Protein AF-A0AAN6YL70-F1 (afdb_monomer_lite)

Sequence (137 aa):
CSRCKRLRLTDCKAGDRSLSCQNCLDAGANSCNIYGEPTSILCGLLAEKRRLDQEKEDTLSKFQEIAAKLARLETQSRALERKAGEAFSREYALLREEEAGKQAGSSAVTQGSQFPVSEGDRFPSSFGDVDNLDWLS

Foldseek 3Di:
DVVCVVVVPPDQDQDPPRAATPVCVVVVNPDHGSPDPVVVVVVVVVVVVVVVVVVVVVVVVVVVVVVVVVVVVVVVVVVVVVVVVVVVVVVVVVVVVVVVVVVVVVVVPDDDDDDDDDDDDDDDDDDDDDDDDDDDD

pLDDT: mean 73.13, std 18.45, range [36.81, 96.38]

Radius of gyration: 46.15 Å; chains: 1; bounding box: 71×18×129 Å

Organism: NCBI:txid252190

Structure (mmCIF, N/CA/C/O backbone):
data_AF-A0AAN6YL70-F1
#
_entry.id   AF-A0AAN6YL70-F1
#
loop_
_atom_site.group_PDB
_atom_site.id
_atom_site.type_symbol
_atom_site.label_atom_id
_atom_site.label_alt_id
_atom_site.label_comp_id
_atom_site.label_asym_id
_atom_site.label_entity_id
_atom_site.label_seq_id
_atom_site.pdbx_PDB_ins_code
_atom_site.Cartn_x
_atom_site.Cartn_y
_atom_site.Cartn_z
_atom_site.occupancy
_atom_site.B_iso_or_equiv
_atom_site.auth_seq_id
_atom_site.auth_comp_id
_atom_site.auth_asym_id
_atom_site.auth_atom_id
_atom_site.pdbx_PDB_model_num
ATOM 1 N N . CYS A 1 1 ? 23.817 5.805 -34.419 1.00 73.06 1 CYS A N 1
ATOM 2 C CA . CYS A 1 1 ? 23.979 4.615 -33.558 1.00 73.06 1 CYS A CA 1
ATOM 3 C C . CYS A 1 1 ? 25.456 4.358 -33.240 1.00 73.06 1 CYS A C 1
ATOM 5 O O . CYS A 1 1 ? 26.332 4.760 -34.007 1.00 73.06 1 CYS A O 1
ATOM 7 N N . SER A 1 2 ? 25.744 3.683 -32.123 1.00 72.06 2 SER A N 1
ATOM 8 C CA . SER A 1 2 ? 27.117 3.396 -31.665 1.00 72.06 2 SER A CA 1
ATOM 9 C C . SER A 1 2 ? 27.929 2.535 -32.646 1.00 72.06 2 SER A C 1
ATOM 11 O O . SER A 1 2 ? 29.136 2.730 -32.781 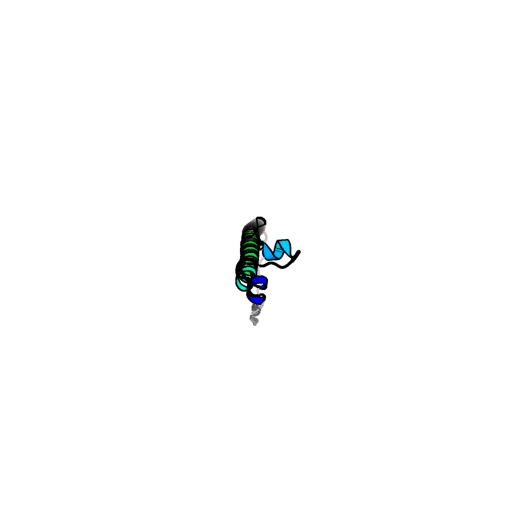1.00 72.06 2 SER A O 1
ATOM 13 N N . ARG A 1 3 ? 27.282 1.622 -33.386 1.00 74.88 3 ARG A N 1
ATOM 14 C CA . ARG A 1 3 ? 27.919 0.812 -34.441 1.00 74.88 3 ARG A CA 1
ATOM 15 C C . ARG A 1 3 ? 28.379 1.663 -35.629 1.00 74.88 3 ARG A C 1
ATOM 17 O O . ARG A 1 3 ? 29.551 1.606 -35.980 1.00 74.88 3 ARG A O 1
ATOM 24 N N . CYS A 1 4 ? 27.505 2.493 -36.203 1.00 77.75 4 CYS A N 1
ATOM 25 C CA . CYS A 1 4 ? 27.875 3.382 -37.311 1.00 77.75 4 CYS A CA 1
ATOM 26 C C . CYS A 1 4 ? 28.976 4.371 -36.914 1.00 77.75 4 CYS A C 1
ATOM 28 O O . CYS A 1 4 ? 29.887 4.597 -37.702 1.00 77.75 4 CYS A O 1
ATOM 30 N N . LYS A 1 5 ? 28.950 4.884 -35.673 1.00 75.69 5 LYS A N 1
ATOM 31 C CA . LYS A 1 5 ? 30.017 5.747 -35.144 1.00 75.69 5 LYS A CA 1
ATOM 32 C C . LYS A 1 5 ? 31.366 5.018 -35.067 1.00 75.69 5 LYS A C 1
ATOM 34 O O . LYS A 1 5 ? 32.368 5.570 -35.507 1.00 75.69 5 LYS A O 1
ATOM 39 N N . ARG A 1 6 ? 31.397 3.775 -34.559 1.00 77.44 6 ARG A N 1
ATOM 40 C CA . ARG A 1 6 ? 32.620 2.944 -34.515 1.00 77.44 6 ARG A CA 1
ATOM 41 C C . ARG A 1 6 ? 33.171 2.638 -35.908 1.00 77.44 6 ARG A C 1
ATOM 43 O O . ARG A 1 6 ? 34.376 2.700 -36.108 1.00 77.44 6 ARG A O 1
ATOM 50 N N . LEU A 1 7 ? 32.288 2.353 -36.860 1.00 79.00 7 LEU A N 1
ATOM 51 C CA . LEU A 1 7 ? 32.646 2.020 -38.241 1.00 79.00 7 LEU A CA 1
ATOM 52 C C . LEU A 1 7 ? 32.864 3.251 -39.137 1.00 79.00 7 LEU A C 1
ATOM 54 O O . LEU A 1 7 ? 33.071 3.089 -40.333 1.00 79.00 7 LEU A O 1
ATOM 58 N N . ARG A 1 8 ? 32.808 4.470 -38.577 1.00 79.06 8 ARG A N 1
ATOM 59 C CA . ARG A 1 8 ? 32.929 5.745 -39.310 1.00 79.06 8 ARG A CA 1
ATOM 60 C C . ARG A 1 8 ? 31.981 5.857 -40.514 1.00 79.06 8 ARG A C 1
ATOM 62 O O . ARG A 1 8 ? 32.312 6.485 -41.513 1.00 79.06 8 ARG A O 1
ATOM 69 N N . LEU A 1 9 ? 30.793 5.265 -40.408 1.00 78.94 9 LEU A N 1
ATOM 70 C CA . LEU A 1 9 ? 29.751 5.381 -41.426 1.00 78.94 9 LEU A CA 1
ATOM 71 C C . LEU A 1 9 ? 29.078 6.752 -41.296 1.00 78.94 9 LEU A C 1
ATOM 73 O O . LEU A 1 9 ? 28.532 7.074 -40.238 1.00 78.94 9 LEU A O 1
ATOM 77 N N . THR A 1 10 ? 29.111 7.538 -42.370 1.00 67.31 10 THR A N 1
ATOM 78 C CA . THR A 1 10 ? 28.574 8.907 -42.447 1.00 67.31 10 THR A CA 1
ATOM 79 C C . THR A 1 10 ? 27.048 8.955 -42.488 1.00 67.31 10 THR A C 1
ATOM 81 O O . THR A 1 10 ? 26.446 9.891 -41.971 1.00 67.31 10 THR A O 1
ATOM 84 N N . ASP A 1 11 ? 26.406 7.906 -43.005 1.00 70.06 11 ASP A N 1
ATOM 85 C CA . ASP A 1 11 ? 24.979 7.913 -43.345 1.00 70.06 11 ASP A CA 1
ATOM 86 C C . ASP A 1 11 ? 24.120 7.119 -42.356 1.00 70.06 11 ASP A C 1
ATOM 88 O O . ASP A 1 11 ? 23.359 6.225 -42.723 1.00 70.06 11 ASP A O 1
ATOM 92 N N . CYS A 1 12 ? 24.243 7.408 -41.059 1.00 73.31 12 CYS A N 1
ATOM 93 C CA . CYS A 1 12 ? 23.413 6.762 -40.040 1.00 73.31 12 CYS A CA 1
ATOM 94 C C . CYS A 1 12 ? 21.984 7.346 -40.024 1.00 73.31 12 CYS A C 1
ATOM 96 O O . CYS A 1 12 ? 21.639 8.115 -39.128 1.00 73.31 12 CYS A O 1
ATOM 98 N N . LYS A 1 13 ? 21.144 6.956 -40.989 1.00 72.75 13 LYS A N 1
ATOM 99 C CA . LYS A 1 13 ? 19.729 7.366 -41.075 1.00 72.75 13 LYS A CA 1
ATOM 100 C C . LYS A 1 13 ? 18.827 6.489 -40.204 1.00 72.75 13 LYS A C 1
ATOM 102 O O . LYS A 1 13 ? 19.065 5.284 -40.087 1.00 72.75 13 LYS A O 1
ATOM 107 N N . ALA A 1 14 ? 17.813 7.087 -39.577 1.00 71.44 14 ALA A N 1
ATOM 108 C CA . ALA A 1 14 ? 16.807 6.334 -38.832 1.00 71.44 14 ALA A CA 1
ATOM 109 C C . ALA A 1 14 ? 16.043 5.400 -39.784 1.00 71.44 14 ALA A C 1
ATOM 111 O O . ALA A 1 14 ? 15.663 5.836 -40.866 1.00 71.44 14 ALA A O 1
ATOM 112 N N . GLY A 1 15 ? 15.889 4.125 -39.418 1.00 68.31 15 GLY A N 1
ATOM 113 C CA . GLY A 1 15 ? 15.074 3.182 -40.183 1.00 68.31 15 GLY A CA 1
ATOM 114 C C . GLY A 1 15 ? 13.602 3.264 -39.778 1.00 68.31 15 GLY A C 1
ATOM 115 O O . GLY A 1 15 ? 13.279 3.764 -38.699 1.00 68.31 15 GLY A O 1
ATOM 116 N N . ASP A 1 16 ? 12.721 2.711 -40.612 1.00 67.31 16 ASP A N 1
ATOM 117 C CA . ASP A 1 16 ? 11.258 2.738 -40.420 1.00 67.31 16 ASP A CA 1
ATOM 118 C C . ASP A 1 16 ? 10.788 2.049 -39.126 1.00 67.31 16 ASP A C 1
ATOM 120 O O . ASP A 1 16 ? 9.688 2.296 -38.632 1.00 67.31 16 ASP A O 1
ATOM 124 N N . ARG A 1 17 ? 11.629 1.184 -38.544 1.00 58.19 17 ARG A N 1
ATOM 125 C CA . ARG A 1 17 ? 11.390 0.536 -37.248 1.00 58.19 17 ARG A CA 1
ATOM 126 C C . ARG A 1 17 ? 12.216 1.254 -36.184 1.00 58.19 17 ARG A C 1
ATOM 128 O O . ARG A 1 17 ? 13.440 1.133 -36.148 1.00 58.19 17 ARG A O 1
ATOM 135 N N . SER A 1 18 ? 11.511 1.978 -35.321 1.00 63.31 18 SER A N 1
ATOM 136 C CA . SER A 1 18 ? 11.898 3.055 -34.388 1.00 63.31 18 SER A CA 1
ATOM 137 C C . SER A 1 18 ? 13.064 2.830 -33.406 1.00 63.31 18 SER A C 1
ATOM 139 O O . SER A 1 18 ? 13.281 3.649 -32.518 1.00 63.31 18 SER A O 1
ATOM 141 N N . LEU A 1 19 ? 13.869 1.780 -33.557 1.00 66.38 19 LEU A N 1
ATOM 142 C CA . LEU A 1 19 ? 15.037 1.511 -32.710 1.00 66.38 19 LEU A CA 1
ATOM 143 C C . LEU A 1 19 ? 16.333 1.268 -33.506 1.00 66.38 19 LEU A C 1
ATOM 145 O O . LEU A 1 19 ? 17.417 1.355 -32.929 1.00 66.38 19 LEU A O 1
ATOM 149 N N . SER A 1 20 ? 16.260 1.031 -34.825 1.00 70.69 20 SER A N 1
ATOM 150 C CA . SER A 1 20 ? 17.416 0.639 -35.648 1.00 70.69 20 SER A CA 1
ATOM 151 C C . SER A 1 20 ? 17.660 1.555 -36.847 1.00 70.69 20 SER A C 1
ATOM 153 O O . SER A 1 20 ? 16.730 1.936 -37.546 1.00 70.69 20 SER A O 1
ATOM 155 N N . CYS A 1 21 ? 18.923 1.922 -37.101 1.00 79.69 21 CYS A N 1
ATOM 156 C CA . CYS A 1 21 ? 19.315 2.678 -38.296 1.00 79.69 21 CYS A CA 1
ATOM 157 C C . CYS A 1 21 ? 19.358 1.772 -39.523 1.00 79.69 21 CYS A C 1
ATOM 159 O O . CYS A 1 21 ? 19.620 0.574 -39.386 1.00 79.69 21 CYS A O 1
ATOM 161 N N . GLN A 1 22 ? 19.173 2.357 -40.707 1.00 77.94 22 GLN A N 1
ATOM 162 C CA . GLN A 1 22 ? 19.109 1.615 -41.968 1.00 77.94 22 GLN A CA 1
ATOM 163 C C . GLN A 1 22 ? 20.348 0.730 -42.181 1.00 77.94 22 GLN A C 1
ATOM 165 O O . GLN A 1 22 ? 20.221 -0.472 -42.361 1.00 77.94 22 GLN A O 1
ATOM 170 N N . ASN A 1 23 ? 21.550 1.266 -41.944 1.00 77.25 23 ASN A N 1
ATOM 171 C CA . ASN A 1 23 ? 22.811 0.513 -42.048 1.00 77.25 23 ASN A CA 1
ATOM 172 C C . ASN A 1 23 ? 22.937 -0.678 -41.076 1.00 77.25 23 ASN A C 1
ATOM 174 O O . ASN A 1 23 ? 23.810 -1.535 -41.237 1.00 77.25 23 ASN A O 1
ATOM 178 N N . CYS A 1 24 ? 22.156 -0.710 -39.997 1.00 78.38 24 CYS A N 1
ATOM 179 C CA . CYS A 1 24 ? 22.100 -1.869 -39.111 1.00 78.38 24 CYS A CA 1
ATOM 180 C C . CYS A 1 24 ? 20.994 -2.843 -39.505 1.00 78.38 24 CYS A C 1
ATOM 182 O O . CYS A 1 24 ? 21.207 -4.040 -39.349 1.00 78.38 24 CYS A O 1
ATOM 184 N N . LEU A 1 25 ? 19.872 -2.351 -40.036 1.00 76.75 25 LEU A N 1
ATOM 185 C CA . LEU A 1 25 ? 18.839 -3.197 -40.629 1.00 76.75 25 LEU A CA 1
ATOM 186 C C . LEU A 1 25 ? 19.399 -3.966 -41.833 1.00 76.75 25 LEU A C 1
ATOM 188 O O . LEU A 1 25 ? 19.307 -5.190 -41.859 1.00 76.75 25 LEU A O 1
ATOM 192 N N . ASP A 1 26 ? 20.083 -3.276 -42.749 1.00 78.19 26 ASP A N 1
ATOM 193 C CA . ASP A 1 26 ? 20.696 -3.867 -43.948 1.00 78.19 26 ASP A CA 1
ATOM 194 C C . ASP A 1 26 ? 21.796 -4.882 -43.600 1.00 78.19 26 ASP A C 1
ATOM 196 O O . ASP A 1 26 ? 22.024 -5.852 -44.315 1.00 78.19 26 ASP A O 1
ATOM 200 N N . ALA A 1 27 ? 22.471 -4.682 -42.466 1.00 74.12 27 ALA A N 1
ATOM 201 C CA . ALA A 1 27 ? 23.510 -5.583 -41.977 1.00 74.12 27 ALA A CA 1
ATOM 202 C C . ALA A 1 27 ? 22.972 -6.749 -41.126 1.00 74.12 27 ALA A C 1
ATOM 204 O O . ALA A 1 27 ? 23.777 -7.477 -40.545 1.00 74.12 27 ALA A O 1
ATOM 205 N N . GLY A 1 28 ? 21.649 -6.886 -40.968 1.00 71.25 28 GLY A N 1
ATOM 206 C CA . GLY A 1 28 ? 21.041 -7.893 -40.090 1.00 71.25 28 GLY A CA 1
ATOM 207 C C . GLY A 1 28 ? 21.471 -7.764 -38.622 1.00 71.25 28 GLY A C 1
ATOM 208 O O . GLY A 1 28 ? 21.477 -8.741 -37.875 1.00 71.25 28 GLY A O 1
ATOM 209 N N . ALA A 1 29 ? 21.897 -6.572 -38.200 1.00 71.19 29 ALA A N 1
ATOM 210 C CA . ALA A 1 29 ? 22.418 -6.342 -36.864 1.00 71.19 29 ALA A CA 1
ATOM 211 C C . ALA A 1 29 ? 21.264 -6.118 -35.878 1.00 71.19 29 ALA A C 1
ATOM 213 O O . ALA A 1 29 ? 20.652 -5.051 -35.852 1.00 71.19 29 ALA A O 1
ATOM 214 N N . ASN A 1 30 ? 21.031 -7.102 -35.009 1.00 64.50 30 ASN A N 1
ATOM 215 C CA . ASN A 1 30 ? 19.976 -7.060 -33.987 1.00 64.50 30 ASN A CA 1
ATOM 216 C C . ASN A 1 30 ? 20.223 -6.018 -32.877 1.00 64.50 30 ASN A C 1
ATOM 218 O O . ASN A 1 30 ? 19.307 -5.669 -32.140 1.00 64.50 30 ASN A O 1
ATOM 222 N N . SER A 1 31 ? 21.453 -5.512 -32.743 1.00 61.53 31 SER A N 1
ATOM 223 C CA . SER A 1 31 ? 21.848 -4.521 -31.737 1.00 61.53 31 SER A CA 1
ATOM 224 C C . SER A 1 31 ? 22.176 -3.176 -32.386 1.00 61.53 31 SER A C 1
ATOM 226 O O . SER A 1 31 ? 23.317 -2.707 -32.419 1.00 61.53 31 SER A O 1
ATOM 228 N N . CYS A 1 32 ? 21.153 -2.521 -32.926 1.00 69.38 32 CYS A N 1
ATOM 229 C CA . CYS A 1 32 ? 21.261 -1.118 -33.284 1.00 69.38 32 CYS A CA 1
ATOM 230 C C . CYS A 1 32 ? 20.656 -0.252 -32.191 1.00 69.38 32 CYS A C 1
ATOM 232 O O . CYS A 1 32 ? 19.508 -0.424 -31.811 1.00 69.38 32 CYS A O 1
ATOM 234 N N . ASN A 1 33 ? 21.442 0.704 -31.711 1.00 66.31 33 ASN A N 1
ATOM 235 C CA . ASN A 1 33 ? 20.968 1.715 -30.786 1.00 66.31 33 ASN A CA 1
ATOM 236 C C . ASN A 1 33 ? 21.118 3.084 -31.450 1.00 66.31 33 ASN A C 1
ATOM 238 O O . ASN A 1 33 ? 22.188 3.700 -31.367 1.00 66.31 33 ASN A O 1
ATOM 242 N N . ILE A 1 34 ? 20.092 3.510 -32.200 1.00 65.06 34 ILE A N 1
ATOM 243 C CA . ILE A 1 34 ? 20.068 4.806 -32.905 1.00 65.06 34 ILE A CA 1
ATOM 244 C C . ILE A 1 34 ? 20.437 5.950 -31.970 1.00 65.06 34 ILE A C 1
ATOM 246 O O . ILE A 1 34 ? 21.297 6.755 -32.334 1.00 65.06 34 ILE A O 1
ATOM 250 N N . TYR A 1 35 ? 19.850 5.944 -30.775 1.00 59.81 35 TYR A N 1
ATOM 251 C CA . TYR A 1 35 ? 19.935 7.011 -29.787 1.00 59.81 35 TYR A CA 1
ATOM 252 C C . TYR A 1 35 ? 21.301 7.086 -29.087 1.00 59.81 35 TYR A C 1
ATOM 254 O O . TYR A 1 35 ? 21.654 8.117 -28.528 1.00 59.81 35 TYR A O 1
ATOM 262 N N . GLY A 1 36 ? 22.117 6.034 -29.198 1.00 57.84 36 GLY A N 1
ATOM 263 C CA . GLY A 1 36 ? 23.404 5.928 -28.517 1.00 57.84 36 GLY A CA 1
ATOM 264 C C . GLY A 1 36 ? 23.276 5.256 -27.149 1.00 57.84 36 GLY A C 1
ATOM 265 O O . GLY A 1 36 ? 22.226 5.266 -26.513 1.00 57.84 36 GLY A O 1
ATOM 266 N N . GLU A 1 37 ? 24.374 4.646 -26.707 1.00 58.16 37 GLU A N 1
ATOM 267 C CA . GLU A 1 37 ? 24.480 3.891 -25.449 1.00 58.16 37 GLU A CA 1
ATOM 268 C C . GLU A 1 37 ? 23.998 4.657 -24.197 1.00 58.16 37 GLU A C 1
ATOM 270 O O . GLU A 1 37 ? 23.291 4.059 -23.386 1.00 58.16 37 GLU A O 1
ATOM 275 N N . PRO A 1 38 ? 24.235 5.980 -24.057 1.00 63.62 38 PRO A N 1
ATOM 276 C CA . PRO A 1 38 ? 23.738 6.732 -22.904 1.00 63.62 38 PRO A CA 1
ATOM 277 C C . PRO A 1 38 ? 22.209 6.837 -22.865 1.00 63.62 38 PRO A C 1
ATOM 279 O O . PRO A 1 38 ? 21.608 6.799 -21.795 1.00 63.62 38 PRO A O 1
ATOM 282 N N . THR A 1 39 ? 21.557 6.947 -24.024 1.00 65.44 39 THR A N 1
ATOM 283 C CA . THR A 1 39 ? 20.111 7.182 -24.097 1.00 65.44 39 THR A CA 1
ATOM 284 C C . THR A 1 39 ? 19.312 5.907 -23.852 1.00 65.44 39 THR A C 1
ATOM 286 O O . THR A 1 39 ? 18.272 5.970 -23.209 1.00 65.44 39 THR A O 1
ATOM 289 N N . SER A 1 40 ? 19.806 4.734 -24.266 1.00 64.88 40 SER A N 1
ATOM 290 C CA . SER A 1 40 ? 19.161 3.459 -23.908 1.00 64.88 40 SER A CA 1
ATOM 291 C C . SER A 1 40 ? 19.244 3.166 -22.412 1.00 64.88 40 SER A C 1
ATOM 293 O O . SER A 1 40 ? 18.272 2.690 -21.832 1.00 64.88 40 SER A O 1
ATOM 295 N N . ILE A 1 41 ? 20.383 3.483 -21.783 1.00 73.50 41 ILE A N 1
ATOM 296 C CA . ILE A 1 41 ? 20.549 3.361 -20.330 1.00 73.50 41 ILE A CA 1
ATOM 297 C C . ILE A 1 41 ? 19.588 4.324 -19.629 1.00 73.50 41 ILE A C 1
ATOM 299 O O . ILE A 1 41 ? 18.861 3.917 -18.729 1.00 73.50 41 ILE A O 1
ATOM 303 N N . LEU A 1 42 ? 19.509 5.575 -20.093 1.00 74.38 42 LEU A N 1
ATOM 304 C CA . LEU A 1 42 ? 18.579 6.565 -19.556 1.00 74.38 42 LEU A CA 1
ATOM 305 C C . LEU A 1 42 ? 17.114 6.123 -19.688 1.00 74.38 42 LEU A C 1
ATOM 307 O O . LEU A 1 42 ? 16.358 6.243 -18.729 1.00 74.38 42 LEU A O 1
ATOM 311 N N . CYS A 1 43 ? 16.706 5.573 -20.834 1.00 74.56 43 CYS A N 1
ATOM 312 C CA . CYS A 1 43 ? 15.355 5.039 -21.016 1.00 74.56 43 CYS A CA 1
ATOM 313 C C . CYS A 1 43 ? 15.059 3.875 -20.059 1.00 74.56 43 CYS A C 1
ATOM 315 O O . CYS A 1 43 ? 13.973 3.837 -19.485 1.00 74.56 43 CYS A O 1
ATOM 317 N N . GLY A 1 44 ? 16.021 2.969 -19.845 1.00 79.25 44 GLY A N 1
ATOM 318 C CA . GLY A 1 44 ? 15.894 1.882 -18.870 1.00 79.25 44 GLY A CA 1
ATOM 319 C C . GLY A 1 44 ? 15.751 2.399 -17.436 1.00 79.25 44 GLY A C 1
ATOM 320 O O . GLY A 1 44 ? 14.842 1.987 -16.722 1.00 79.25 44 GLY A O 1
ATOM 321 N N . LEU A 1 45 ? 16.578 3.371 -17.043 1.00 85.69 45 LEU A N 1
ATOM 322 C CA . LEU A 1 45 ? 16.507 4.002 -15.722 1.00 85.69 45 LEU A CA 1
ATOM 323 C C . LEU A 1 45 ? 15.186 4.750 -15.502 1.00 85.69 45 LEU A C 1
ATOM 325 O O . LEU A 1 45 ? 14.615 4.685 -14.418 1.00 85.69 45 LEU A O 1
ATOM 329 N N . LEU A 1 46 ? 14.670 5.440 -16.522 1.00 87.06 46 LEU A N 1
ATOM 330 C CA . LEU A 1 46 ? 13.374 6.118 -16.443 1.00 87.06 46 LEU A CA 1
ATOM 331 C C . LEU A 1 46 ? 12.207 5.129 -16.346 1.00 87.06 46 LEU A C 1
ATOM 333 O O . LEU A 1 46 ? 11.242 5.408 -15.635 1.00 87.06 46 LEU A O 1
ATOM 337 N N . ALA A 1 47 ? 12.284 3.991 -17.039 1.00 85.75 47 ALA A N 1
ATOM 338 C CA . ALA A 1 47 ? 11.286 2.933 -16.931 1.00 85.75 47 ALA A CA 1
ATOM 339 C C . ALA A 1 47 ? 11.287 2.310 -15.528 1.00 85.75 47 ALA A C 1
ATOM 341 O O . ALA A 1 47 ? 10.225 2.187 -14.921 1.00 85.75 47 ALA A O 1
ATOM 342 N N . GLU A 1 48 ? 12.467 2.009 -14.982 1.00 90.44 48 GLU A N 1
ATOM 343 C CA . GLU A 1 48 ? 12.592 1.464 -13.628 1.00 90.44 48 GLU A CA 1
ATOM 344 C C . GLU A 1 48 ? 12.137 2.471 -12.568 1.00 90.44 48 GLU A C 1
ATOM 346 O O . GLU A 1 48 ? 11.403 2.112 -11.651 1.00 90.44 48 GLU A O 1
ATOM 351 N N . LYS A 1 49 ? 12.462 3.759 -12.738 1.00 92.38 49 LYS A N 1
ATOM 352 C CA . LYS A 1 49 ? 11.940 4.821 -11.871 1.00 92.38 49 LYS A CA 1
ATOM 353 C C . LYS A 1 49 ? 10.409 4.836 -11.872 1.00 92.38 49 LYS A C 1
ATOM 355 O O . LYS A 1 49 ? 9.811 4.864 -10.806 1.00 92.38 49 LYS A O 1
ATOM 360 N N . ARG A 1 50 ? 9.768 4.784 -13.047 1.00 93.56 50 ARG A N 1
ATOM 361 C CA . ARG A 1 50 ? 8.296 4.741 -13.139 1.00 93.56 50 ARG A CA 1
ATOM 362 C C . ARG A 1 50 ? 7.716 3.500 -12.464 1.00 93.56 50 ARG A C 1
ATOM 364 O O . ARG A 1 50 ? 6.688 3.607 -11.807 1.00 93.56 50 ARG A O 1
ATOM 371 N N . ARG A 1 51 ? 8.370 2.343 -12.612 1.00 95.19 51 ARG A N 1
ATOM 372 C CA . ARG A 1 51 ? 7.966 1.101 -11.942 1.00 95.19 51 ARG A CA 1
ATOM 373 C C . ARG A 1 51 ? 8.001 1.263 -10.420 1.00 95.19 51 ARG A C 1
ATOM 375 O O . ARG A 1 51 ? 7.028 0.920 -9.758 1.00 95.19 51 ARG A O 1
ATOM 382 N N . LEU A 1 52 ? 9.086 1.824 -9.886 1.00 96.12 52 LEU A N 1
ATOM 383 C CA . LEU A 1 52 ? 9.244 2.092 -8.454 1.00 96.12 52 LEU A CA 1
ATOM 384 C C . LEU A 1 52 ? 8.257 3.148 -7.941 1.00 96.12 52 LEU A C 1
ATOM 386 O O . LEU A 1 52 ? 7.706 2.987 -6.856 1.00 96.12 52 LEU A O 1
ATOM 390 N N . ASP A 1 53 ? 8.000 4.205 -8.716 1.00 94.94 53 ASP A N 1
ATOM 391 C CA . ASP A 1 53 ? 7.007 5.226 -8.369 1.00 94.94 53 ASP A CA 1
ATOM 392 C C . ASP A 1 53 ? 5.598 4.611 -8.267 1.00 94.94 53 ASP A C 1
ATOM 394 O O . ASP A 1 53 ? 4.870 4.910 -7.320 1.00 94.94 53 ASP A O 1
ATOM 398 N N . GLN A 1 54 ? 5.240 3.700 -9.181 1.00 95.12 54 GLN A N 1
ATOM 399 C CA . GLN A 1 54 ? 3.973 2.966 -9.120 1.00 95.12 54 GLN A CA 1
ATOM 400 C C . GLN A 1 54 ? 3.910 2.030 -7.905 1.00 95.12 54 GLN A C 1
ATOM 402 O O . GLN A 1 54 ? 2.922 2.031 -7.179 1.00 95.12 54 GLN A O 1
ATOM 407 N N . GLU A 1 55 ? 4.976 1.271 -7.642 1.00 94.94 55 GLU A N 1
ATOM 408 C CA . GLU A 1 55 ? 5.052 0.375 -6.482 1.00 94.94 55 GLU A CA 1
ATOM 409 C C . GLU A 1 55 ? 4.922 1.146 -5.155 1.00 94.94 55 GLU A C 1
ATOM 411 O O . GLU A 1 55 ? 4.279 0.676 -4.209 1.00 94.94 55 GLU A O 1
ATOM 416 N N . LYS A 1 56 ? 5.474 2.365 -5.097 1.00 93.56 56 LYS A N 1
ATOM 417 C CA . LYS A 1 56 ? 5.310 3.272 -3.958 1.00 93.56 56 LYS A CA 1
ATOM 418 C C . LYS A 1 56 ? 3.850 3.683 -3.775 1.00 93.56 56 LYS A C 1
ATOM 420 O O . LYS A 1 56 ? 3.353 3.624 -2.653 1.00 93.56 56 LYS A O 1
ATOM 425 N N . GLU A 1 57 ? 3.175 4.091 -4.847 1.00 95.38 57 GLU A N 1
ATOM 426 C CA . GLU A 1 57 ? 1.770 4.512 -4.792 1.00 95.38 57 GLU A CA 1
ATOM 427 C C . GLU A 1 57 ? 0.853 3.359 -4.356 1.00 95.38 57 GLU A C 1
ATOM 429 O O . GLU A 1 57 ? 0.052 3.510 -3.432 1.00 95.38 57 GLU A O 1
ATOM 434 N N . ASP A 1 58 ? 1.052 2.168 -4.923 1.00 94.81 58 ASP A N 1
ATOM 435 C CA . ASP A 1 58 ? 0.300 0.966 -4.555 1.00 94.81 58 ASP A CA 1
ATOM 436 C C . ASP A 1 58 ? 0.507 0.604 -3.072 1.00 94.81 58 ASP A C 1
ATOM 438 O O . ASP A 1 58 ? -0.420 0.183 -2.373 1.00 94.81 58 ASP A O 1
ATOM 442 N N . THR A 1 59 ? 1.730 0.780 -2.563 1.00 94.50 59 THR A N 1
ATOM 443 C CA . THR A 1 59 ? 2.059 0.529 -1.153 1.00 94.50 59 THR A CA 1
ATOM 444 C C . THR A 1 59 ? 1.413 1.559 -0.228 1.00 94.50 59 THR A C 1
ATOM 446 O O . THR A 1 59 ? 0.883 1.189 0.821 1.00 94.50 59 THR A O 1
ATOM 449 N N . LEU A 1 60 ? 1.402 2.838 -0.612 1.00 95.31 60 LEU A N 1
ATOM 450 C CA . LEU A 1 60 ? 0.731 3.895 0.148 1.00 95.31 60 LEU A CA 1
ATOM 451 C C . LEU A 1 60 ? -0.780 3.662 0.223 1.00 95.31 60 LEU A C 1
ATOM 453 O O . LEU A 1 60 ? -1.363 3.807 1.298 1.00 95.31 60 LEU A O 1
ATOM 457 N N . SER A 1 61 ? -1.399 3.229 -0.876 1.00 94.44 61 SER A N 1
ATOM 458 C CA . SER A 1 61 ? -2.817 2.867 -0.900 1.00 94.44 61 SER A CA 1
ATOM 459 C C . SER A 1 61 ? -3.127 1.730 0.085 1.00 94.44 61 SER A C 1
ATOM 461 O O . SER A 1 61 ? -3.995 1.869 0.950 1.00 94.44 61 SER A O 1
ATOM 463 N N . LYS A 1 62 ? -2.334 0.649 0.069 1.00 95.69 62 LYS A N 1
ATOM 464 C CA . LYS A 1 62 ? -2.467 -0.456 1.039 1.00 95.69 62 LYS A CA 1
ATOM 465 C C . LYS A 1 62 ? -2.264 0.003 2.483 1.00 95.69 62 LYS A C 1
ATOM 467 O O . LYS A 1 62 ? -2.968 -0.456 3.382 1.00 95.69 62 LYS A O 1
ATOM 472 N N . PHE A 1 63 ? -1.317 0.908 2.724 1.00 95.69 63 PHE A N 1
ATOM 473 C CA . PHE A 1 63 ? -1.082 1.453 4.059 1.00 95.69 63 PHE A CA 1
ATOM 474 C C . PHE A 1 63 ? -2.298 2.233 4.575 1.00 95.69 63 PHE A C 1
ATOM 476 O O . PHE A 1 63 ? -2.694 2.050 5.725 1.00 95.69 63 PHE A O 1
ATOM 483 N N . GLN A 1 64 ? -2.940 3.041 3.727 1.00 95.00 64 GLN A N 1
ATOM 484 C CA . GLN A 1 64 ? -4.171 3.751 4.086 1.00 95.00 64 GLN A CA 1
ATOM 485 C C . GLN A 1 64 ? -5.312 2.785 4.432 1.00 95.00 64 GLN A C 1
ATOM 487 O O . GLN A 1 64 ? -6.027 3.007 5.411 1.00 95.00 64 GLN A O 1
ATOM 492 N N . GLU A 1 65 ? -5.457 1.680 3.696 1.00 94.44 65 GLU A N 1
ATOM 493 C CA . GLU A 1 65 ? -6.442 0.644 4.028 1.00 94.44 65 GLU A CA 1
ATOM 494 C C . GLU A 1 65 ? -6.167 -0.012 5.388 1.00 94.44 65 GLU A C 1
ATOM 496 O O . GLU A 1 65 ? -7.092 -0.231 6.175 1.00 94.44 65 GLU A O 1
ATOM 501 N N . ILE A 1 66 ? -4.901 -0.324 5.682 1.00 95.88 66 ILE A N 1
ATOM 502 C CA . ILE A 1 66 ? -4.494 -0.901 6.971 1.00 95.88 66 ILE A CA 1
ATOM 503 C C . ILE A 1 66 ? -4.755 0.097 8.103 1.00 95.88 66 ILE A C 1
ATOM 505 O O . ILE A 1 66 ? -5.337 -0.280 9.120 1.00 95.88 66 ILE A O 1
ATOM 509 N N . ALA A 1 67 ? -4.406 1.370 7.917 1.00 95.19 67 ALA A N 1
ATOM 510 C CA . ALA 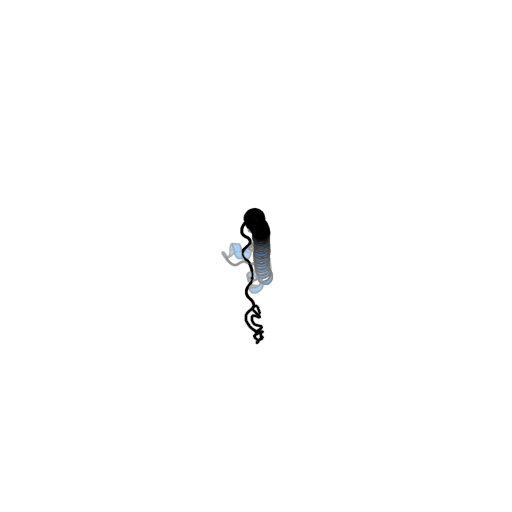A 1 67 ? -4.669 2.424 8.893 1.00 95.19 67 ALA A CA 1
ATOM 511 C C . ALA A 1 67 ? -6.176 2.590 9.162 1.00 95.19 67 ALA A C 1
ATOM 513 O O . ALA A 1 67 ? -6.599 2.689 10.315 1.00 95.19 67 ALA A O 1
ATOM 514 N N . ALA A 1 68 ? -7.012 2.532 8.120 1.00 94.94 68 ALA A N 1
ATOM 515 C CA . ALA A 1 68 ? -8.465 2.578 8.268 1.00 94.94 68 ALA A CA 1
ATOM 516 C C . ALA A 1 68 ? -9.015 1.359 9.031 1.00 94.94 68 ALA A C 1
ATOM 518 O O . ALA A 1 68 ? -9.932 1.499 9.845 1.00 94.94 68 ALA A O 1
ATOM 519 N N . LYS A 1 69 ? -8.461 0.162 8.797 1.00 96.19 69 LYS A N 1
ATOM 520 C CA . LYS A 1 69 ? -8.806 -1.044 9.569 1.00 96.19 69 LYS A CA 1
ATOM 521 C C . LYS A 1 69 ? -8.407 -0.897 11.037 1.00 96.19 69 LYS A C 1
ATOM 523 O O . LYS A 1 69 ? -9.219 -1.216 11.902 1.00 96.19 69 LYS A O 1
ATOM 528 N N . LEU A 1 70 ? -7.215 -0.369 11.316 1.00 95.69 70 LEU A N 1
ATOM 529 C CA . LEU A 1 70 ? -6.739 -0.141 12.680 1.00 95.69 70 LEU A CA 1
ATOM 530 C C . LEU A 1 70 ? -7.660 0.824 13.439 1.00 95.69 70 LEU A C 1
ATOM 532 O O . LEU A 1 70 ? -8.144 0.481 14.512 1.00 95.69 70 LEU A O 1
ATOM 536 N N . ALA A 1 71 ? -8.014 1.963 12.838 1.00 95.44 71 ALA A N 1
ATOM 537 C CA . ALA A 1 71 ? -8.927 2.931 13.452 1.00 95.44 71 ALA A CA 1
ATOM 538 C C . ALA A 1 71 ? -10.313 2.330 13.774 1.00 95.44 71 ALA A C 1
ATOM 540 O O . ALA A 1 71 ? -10.919 2.632 14.809 1.00 95.44 71 ALA A O 1
ATOM 541 N N . ARG A 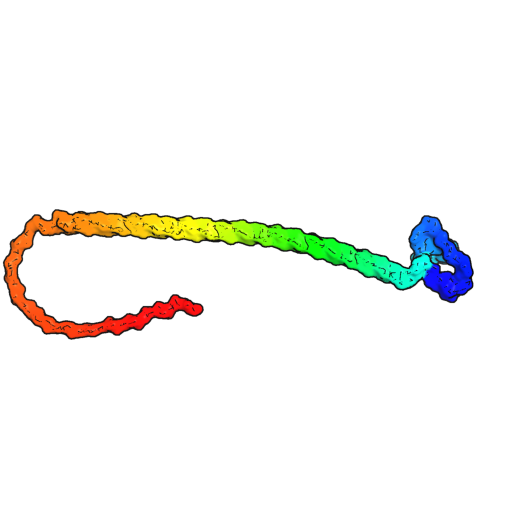1 72 ? -10.827 1.440 12.910 1.00 96.31 72 ARG A N 1
ATOM 542 C CA . ARG A 1 72 ? -12.076 0.704 13.177 1.00 96.31 72 ARG A CA 1
ATOM 543 C C . ARG A 1 72 ? -11.931 -0.245 14.364 1.00 96.31 72 ARG A C 1
ATOM 545 O O . ARG A 1 72 ? -12.821 -0.264 15.212 1.00 96.31 72 ARG A O 1
ATOM 552 N N . LEU A 1 73 ? -10.835 -1.000 14.432 1.00 95.94 73 LEU A N 1
ATOM 553 C CA . LEU A 1 73 ? -10.563 -1.916 15.542 1.00 95.94 73 LEU A CA 1
ATOM 554 C C . LEU A 1 73 ? -10.416 -1.166 16.868 1.00 95.94 73 LEU A C 1
ATOM 556 O O . LEU A 1 73 ? -11.023 -1.564 17.857 1.00 95.94 73 LEU A O 1
ATOM 560 N N . GLU A 1 74 ? -9.708 -0.038 16.889 1.00 95.81 74 GLU A N 1
ATOM 561 C CA . GLU A 1 74 ? -9.593 0.809 18.082 1.00 95.81 74 GLU A CA 1
ATOM 562 C C . GLU A 1 74 ? -10.956 1.333 18.543 1.00 95.81 74 GLU A C 1
ATOM 564 O O . GLU A 1 74 ? -11.278 1.310 19.733 1.00 95.81 74 GLU A O 1
ATOM 569 N N . THR A 1 75 ? -11.799 1.762 17.600 1.00 96.38 75 THR A N 1
ATOM 570 C CA . THR A 1 75 ? -13.161 2.216 17.911 1.00 96.38 75 THR A CA 1
ATOM 571 C C . THR A 1 75 ? -13.997 1.086 18.515 1.00 96.38 75 THR A C 1
ATOM 573 O O . THR A 1 75 ? -14.742 1.311 19.471 1.00 96.38 75 THR A O 1
ATOM 576 N N . GLN A 1 76 ? -13.863 -0.133 17.985 1.00 96.19 76 GLN A N 1
ATOM 577 C CA . GLN A 1 76 ? -14.522 -1.319 18.528 1.00 96.19 76 GLN A CA 1
ATOM 578 C C . GLN A 1 76 ? -13.996 -1.675 19.924 1.00 96.19 76 GLN A C 1
ATOM 580 O O . GLN A 1 76 ? -14.814 -1.922 20.807 1.00 96.19 76 GLN A O 1
ATOM 585 N N . SER A 1 77 ? -12.679 -1.620 20.157 1.00 96.00 77 SER A N 1
ATOM 586 C CA . SER A 1 77 ? -12.073 -1.851 21.478 1.00 96.00 77 SER A CA 1
ATOM 587 C C . SER A 1 77 ? -12.638 -0.891 22.519 1.00 96.00 77 SER A C 1
ATOM 589 O O . SER A 1 77 ? -13.215 -1.324 23.512 1.00 96.00 77 SER A O 1
ATOM 591 N N . ARG A 1 78 ? -12.616 0.418 22.236 1.00 95.12 78 ARG A N 1
ATOM 592 C CA . ARG A 1 78 ? -13.169 1.437 23.145 1.00 95.12 78 ARG A CA 1
ATOM 593 C C . ARG A 1 78 ? -14.666 1.256 23.388 1.00 95.12 78 ARG A C 1
ATOM 595 O O . ARG A 1 78 ? -15.175 1.547 24.468 1.00 95.12 78 ARG A O 1
ATOM 602 N N . ALA A 1 79 ? -15.415 0.809 22.379 1.00 94.94 79 ALA A N 1
ATOM 603 C CA . ALA A 1 79 ? -16.833 0.510 22.549 1.00 94.94 79 ALA A CA 1
ATOM 604 C C . ALA A 1 79 ? -17.060 -0.698 23.469 1.00 94.94 79 ALA A C 1
ATOM 606 O O . ALA A 1 79 ? -17.986 -0.666 24.279 1.00 94.94 79 ALA A O 1
ATOM 607 N N . LEU A 1 80 ? -16.226 -1.735 23.365 1.00 95.94 80 LEU A N 1
ATOM 608 C CA . LEU A 1 80 ? -16.265 -2.895 24.254 1.00 95.94 80 LEU A CA 1
ATOM 609 C C . LEU A 1 80 ? -15.849 -2.526 25.681 1.00 95.94 80 LEU A C 1
ATOM 611 O O . LEU A 1 80 ? -16.548 -2.909 26.611 1.00 95.94 80 LEU A O 1
ATOM 615 N N . GLU A 1 81 ? -14.804 -1.718 25.855 1.00 94.88 81 GLU A N 1
ATOM 616 C CA . GLU A 1 81 ? -14.373 -1.200 27.162 1.00 94.88 81 GLU A CA 1
ATOM 617 C C . GLU A 1 81 ? -15.491 -0.415 27.859 1.00 94.88 81 GLU A C 1
ATOM 619 O O . GLU A 1 81 ? -15.781 -0.657 29.029 1.00 94.88 81 GLU A O 1
ATOM 624 N N . ARG A 1 82 ? -16.193 0.468 27.132 1.00 94.06 82 ARG A N 1
ATOM 625 C CA . ARG A 1 82 ? -17.356 1.187 27.682 1.00 94.06 82 ARG A CA 1
ATOM 626 C C . ARG A 1 82 ? -18.478 0.241 28.097 1.00 94.06 82 ARG A C 1
ATOM 628 O O . ARG A 1 82 ? -19.004 0.371 29.197 1.00 94.06 82 ARG A O 1
ATOM 635 N N . LYS A 1 83 ? -18.818 -0.737 27.251 1.00 93.94 83 LYS A N 1
ATOM 636 C CA . LYS A 1 83 ? -19.849 -1.737 27.573 1.00 93.94 83 LYS A CA 1
ATOM 637 C C . LYS A 1 83 ? -19.472 -2.581 28.789 1.00 93.94 83 LYS A C 1
ATOM 639 O O . LYS A 1 83 ? -20.343 -2.865 29.607 1.00 93.94 83 LYS A O 1
ATOM 644 N N . ALA A 1 84 ? -18.201 -2.959 28.914 1.00 92.88 84 ALA A N 1
ATOM 645 C CA . ALA A 1 84 ? -17.689 -3.667 30.078 1.00 92.88 84 ALA A CA 1
ATOM 646 C C . ALA A 1 84 ? -17.814 -2.795 31.337 1.00 92.88 84 ALA A C 1
ATOM 648 O O . ALA A 1 84 ? -18.395 -3.239 32.321 1.00 92.88 84 ALA A O 1
ATOM 649 N N . GLY A 1 85 ? -17.383 -1.530 31.283 1.00 92.88 85 GLY A N 1
ATOM 650 C CA . GLY A 1 85 ? -17.517 -0.585 32.397 1.00 92.88 85 GLY A CA 1
ATOM 651 C C . GLY A 1 85 ? -18.968 -0.362 32.844 1.00 92.88 85 GLY A C 1
ATOM 652 O O . GLY A 1 85 ? -19.256 -0.358 34.041 1.00 92.88 85 GLY A O 1
ATOM 653 N N . GLU A 1 86 ? -19.904 -0.241 31.900 1.00 92.00 86 GLU A N 1
ATOM 654 C CA . GLU A 1 86 ? -21.340 -0.152 32.194 1.00 92.00 86 GLU A CA 1
ATOM 655 C C . GLU A 1 86 ? -21.899 -1.443 32.807 1.00 92.00 86 GLU A C 1
ATOM 657 O O . GLU A 1 86 ? -22.754 -1.384 33.688 1.00 92.00 86 GLU A O 1
ATOM 662 N N . ALA A 1 87 ? -21.456 -2.615 32.338 1.00 90.50 87 ALA A N 1
ATOM 663 C CA . ALA A 1 87 ? -21.854 -3.898 32.912 1.00 90.50 87 ALA A CA 1
ATOM 664 C C . ALA A 1 87 ? -21.373 -4.027 34.363 1.00 90.50 87 ALA A C 1
ATOM 666 O O . ALA A 1 87 ? -22.196 -4.286 35.238 1.00 90.50 87 ALA A O 1
ATOM 667 N N . PHE A 1 88 ? -20.097 -3.724 34.625 1.00 91.25 88 PHE A N 1
ATOM 668 C CA . PHE A 1 88 ? -19.543 -3.718 35.980 1.00 91.25 88 PHE A CA 1
ATOM 669 C C . PHE A 1 88 ? -20.259 -2.720 36.890 1.00 91.25 88 PHE A C 1
ATOM 671 O O . PHE A 1 88 ? -20.603 -3.052 38.019 1.00 91.25 88 PHE A O 1
ATOM 678 N N . SER A 1 89 ? -20.546 -1.513 36.398 1.00 88.81 89 SER A N 1
ATOM 679 C CA . SER A 1 89 ? -21.250 -0.494 37.187 1.00 88.81 89 SER A CA 1
ATOM 680 C C . SER A 1 89 ? -22.684 -0.910 37.528 1.00 88.81 89 SER A C 1
ATOM 682 O O . SER A 1 89 ? -23.145 -0.664 38.641 1.00 88.81 89 SER A O 1
ATOM 684 N N . ARG A 1 90 ? -23.390 -1.567 36.595 1.00 87.44 90 ARG A N 1
ATOM 685 C CA . ARG A 1 90 ? -24.729 -2.125 36.845 1.00 87.44 90 ARG A CA 1
ATOM 686 C C . ARG A 1 90 ? -24.695 -3.238 37.885 1.00 87.44 90 ARG A C 1
ATOM 688 O O . ARG A 1 90 ? -25.528 -3.244 38.783 1.00 87.44 90 ARG A O 1
ATOM 695 N N . GLU A 1 91 ? -23.740 -4.154 37.775 1.00 86.69 91 GLU A N 1
ATOM 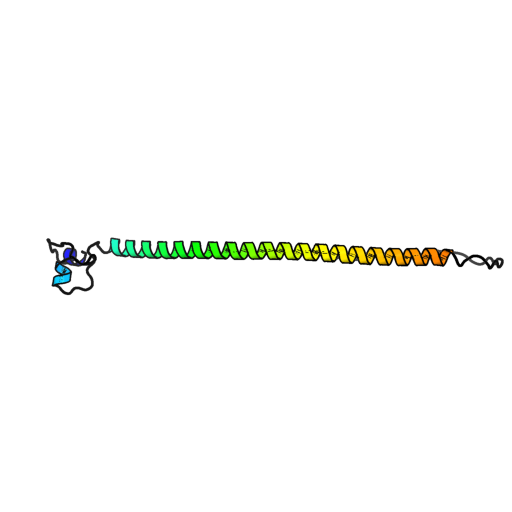696 C CA . GLU A 1 91 ? -23.590 -5.264 38.717 1.00 86.69 91 GLU A CA 1
ATOM 697 C C . GLU A 1 91 ? -23.260 -4.763 40.131 1.00 86.69 91 GLU A C 1
ATOM 699 O O . GLU A 1 91 ? -23.912 -5.159 41.095 1.00 86.69 91 GLU A O 1
ATOM 704 N N . TYR A 1 92 ? -22.347 -3.794 40.251 1.00 84.62 92 TYR A N 1
ATOM 705 C CA . TYR A 1 92 ? -22.040 -3.145 41.529 1.00 84.62 92 TYR A CA 1
ATOM 706 C C . TYR A 1 92 ? -23.242 -2.415 42.144 1.00 84.62 92 TYR A C 1
ATOM 708 O O . TYR A 1 92 ? -23.417 -2.443 43.362 1.00 84.62 92 TYR A O 1
ATOM 716 N N . ALA A 1 93 ? -24.074 -1.757 41.331 1.00 84.38 93 ALA A N 1
ATOM 717 C CA . ALA A 1 93 ? -25.279 -1.093 41.825 1.00 84.38 93 ALA A CA 1
ATOM 718 C C . ALA A 1 93 ? -26.290 -2.099 42.400 1.00 84.38 93 ALA A C 1
ATOM 720 O O . ALA A 1 93 ? -26.809 -1.876 43.492 1.00 84.38 93 ALA A O 1
ATOM 721 N N . LEU A 1 94 ? -26.504 -3.228 41.714 1.00 84.88 94 LEU A N 1
ATOM 722 C CA . LEU A 1 94 ? -27.397 -4.295 42.178 1.00 84.88 94 LEU A CA 1
ATOM 723 C C . LEU A 1 94 ? -26.916 -4.920 43.493 1.00 84.88 94 LEU A C 1
ATOM 725 O O . LEU A 1 94 ? -27.711 -5.087 44.415 1.00 84.88 94 LEU A O 1
ATOM 729 N N . LEU A 1 95 ? -25.615 -5.209 43.611 1.00 81.00 95 LEU A N 1
ATOM 730 C CA . LEU A 1 95 ? -25.035 -5.746 44.848 1.00 81.00 95 LEU A CA 1
ATOM 731 C C . LEU A 1 95 ? -25.224 -4.783 46.028 1.00 81.00 95 LEU A C 1
ATOM 733 O O . LEU A 1 95 ? -25.605 -5.200 47.121 1.00 81.00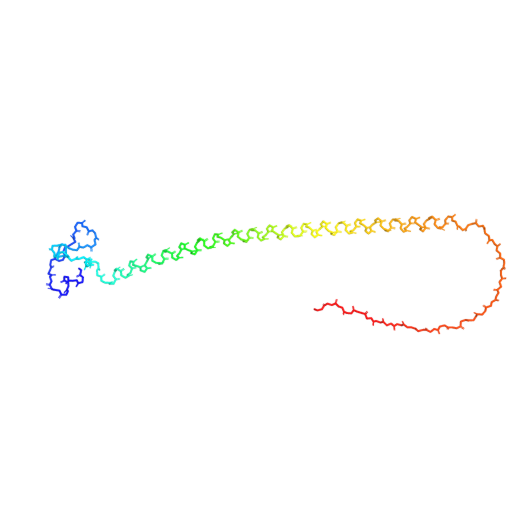 95 LEU A O 1
ATOM 737 N N . ARG A 1 96 ? -25.033 -3.479 45.798 1.00 80.12 96 ARG A N 1
ATOM 738 C CA . ARG A 1 96 ? -25.235 -2.451 46.826 1.00 80.12 96 ARG A CA 1
ATOM 739 C C . ARG A 1 96 ? -26.697 -2.342 47.266 1.00 80.12 96 ARG A C 1
ATOM 741 O O . ARG A 1 96 ? -26.962 -2.149 48.452 1.00 80.12 96 ARG A O 1
ATOM 748 N N . GLU A 1 97 ? -27.644 -2.442 46.336 1.00 74.81 97 GLU A N 1
ATOM 749 C CA . GLU A 1 97 ? -29.076 -2.458 46.658 1.00 74.81 97 GLU A CA 1
ATOM 750 C C . GLU A 1 97 ? -29.460 -3.706 47.466 1.00 74.81 97 GLU A C 1
ATOM 752 O O . GLU A 1 97 ? -30.229 -3.605 48.424 1.00 74.81 97 GLU A O 1
ATOM 757 N N . GLU A 1 98 ? -28.884 -4.868 47.148 1.00 72.19 98 GLU A N 1
ATOM 758 C CA . GLU A 1 98 ? -29.120 -6.108 47.890 1.00 72.19 98 GLU A CA 1
ATOM 759 C C . GLU A 1 98 ? -28.567 -6.039 49.326 1.00 72.19 98 GLU A C 1
ATOM 761 O O . GLU A 1 98 ? -29.230 -6.462 50.277 1.00 72.19 98 GLU A O 1
ATOM 766 N N . GLU A 1 99 ? -27.380 -5.457 49.514 1.00 71.69 99 GLU A N 1
ATOM 767 C CA . GLU A 1 99 ? -26.793 -5.224 50.840 1.00 71.69 99 GLU A CA 1
ATOM 768 C C . GLU A 1 99 ? -27.595 -4.209 51.665 1.00 71.69 99 GLU A C 1
ATOM 770 O O . GLU A 1 99 ? -27.863 -4.444 52.848 1.00 71.69 99 GLU A O 1
ATOM 775 N N . ALA A 1 100 ? -28.049 -3.115 51.045 1.00 67.25 100 ALA A N 1
ATOM 776 C CA . ALA A 1 100 ? -28.905 -2.129 51.701 1.00 67.25 100 ALA A CA 1
ATOM 777 C C . ALA A 1 100 ? -30.271 -2.724 52.093 1.00 67.25 100 ALA A C 1
ATOM 779 O O . ALA A 1 100 ? -30.768 -2.469 53.192 1.00 67.25 100 ALA A O 1
ATOM 780 N N . GLY A 1 101 ? -30.856 -3.572 51.241 1.00 64.38 101 GLY A N 1
ATOM 781 C CA . GLY A 1 101 ? -32.084 -4.310 51.542 1.00 64.38 101 GLY A CA 1
ATOM 782 C C . GLY A 1 101 ? -31.916 -5.295 52.704 1.00 64.38 101 GLY A C 1
ATOM 783 O O . GLY A 1 101 ? -32.793 -5.392 53.565 1.00 64.38 101 GLY A O 1
ATOM 784 N N . LYS A 1 102 ? -30.765 -5.976 52.793 1.00 61.44 102 LYS A N 1
ATOM 785 C CA . LYS A 1 102 ? -30.430 -6.865 53.920 1.00 61.44 102 LYS A CA 1
ATOM 786 C C . LYS A 1 102 ? -30.224 -6.095 55.227 1.00 61.44 102 LYS A C 1
ATOM 788 O O . LYS A 1 102 ? -30.694 -6.555 56.265 1.00 61.44 102 LYS A O 1
ATOM 793 N N . GLN A 1 103 ? -29.602 -4.914 55.201 1.00 58.41 103 GLN A N 1
ATOM 794 C CA . GLN A 1 103 ? -29.491 -4.055 56.389 1.00 58.41 103 GLN A CA 1
ATOM 795 C C . GLN A 1 103 ? -30.853 -3.499 56.835 1.00 58.41 103 GLN A C 1
ATOM 797 O O . GLN A 1 103 ? -31.160 -3.537 58.025 1.00 58.41 103 GLN A O 1
ATOM 802 N N . ALA A 1 104 ? -31.713 -3.079 55.903 1.00 55.22 104 ALA A N 1
ATOM 803 C CA . ALA A 1 104 ? -33.067 -2.619 56.224 1.00 55.22 104 ALA A CA 1
ATOM 804 C C . ALA A 1 104 ? -33.959 -3.745 56.790 1.00 55.22 104 ALA A C 1
ATOM 806 O O . ALA A 1 104 ? -34.709 -3.520 57.740 1.00 55.22 104 ALA A O 1
ATOM 807 N N . GLY A 1 105 ? -33.841 -4.971 56.266 1.00 48.22 105 GLY A N 1
ATOM 808 C CA . GLY A 1 105 ? -34.519 -6.157 56.804 1.00 48.22 105 GLY A CA 1
ATOM 809 C C . GLY A 1 105 ? -33.957 -6.630 58.151 1.00 48.22 105 GLY A C 1
ATOM 810 O O . GLY A 1 105 ? -34.707 -7.118 58.994 1.00 48.22 105 GLY A O 1
ATOM 811 N N . SER A 1 106 ? -32.658 -6.432 58.397 1.00 49.75 106 SER A N 1
ATOM 812 C CA . SER A 1 106 ? -32.012 -6.752 59.676 1.00 49.75 106 SER A CA 1
ATOM 813 C C . SER A 1 106 ? -32.336 -5.743 60.784 1.00 49.75 106 SER A C 1
ATOM 815 O O . SER A 1 106 ? -32.310 -6.120 61.953 1.00 49.75 106 SER A O 1
ATOM 817 N N . SER A 1 107 ? -32.671 -4.490 60.460 1.00 45.88 107 SER A N 1
ATOM 818 C CA . SER A 1 107 ? -33.112 -3.495 61.453 1.00 45.88 107 SER A CA 1
ATOM 819 C C . SER A 1 107 ? -34.586 -3.630 61.861 1.00 45.88 107 SER A C 1
ATOM 821 O O . SER A 1 107 ? -35.005 -2.989 62.822 1.00 45.88 107 SER A O 1
ATOM 823 N N . ALA A 1 108 ? -35.372 -4.476 61.186 1.00 44.00 108 ALA A N 1
ATOM 824 C CA . ALA A 1 108 ? -36.765 -4.754 61.551 1.00 44.00 108 ALA A CA 1
ATOM 825 C C . ALA A 1 108 ? -36.933 -5.961 62.501 1.00 44.00 108 ALA A C 1
ATOM 827 O O . ALA A 1 108 ? -38.018 -6.167 63.041 1.00 44.00 108 ALA A O 1
ATOM 828 N N . VAL A 1 109 ? -35.872 -6.738 62.756 1.00 48.94 109 VAL A N 1
ATOM 829 C CA . VAL A 1 109 ? -35.884 -7.891 63.678 1.00 48.94 109 VAL A CA 1
ATOM 830 C C . VAL A 1 109 ? -34.903 -7.643 64.825 1.00 48.94 109 VAL A C 1
ATOM 832 O O . VAL A 1 109 ? -33.904 -8.331 65.001 1.00 48.94 109 VAL A O 1
ATOM 835 N N . THR A 1 110 ? -35.150 -6.602 65.618 1.00 47.88 110 THR A N 1
ATOM 836 C CA . THR A 1 110 ? -34.580 -6.489 66.974 1.00 47.88 110 THR A CA 1
ATOM 837 C C . THR A 1 110 ? -35.480 -5.624 67.851 1.00 47.88 110 THR A C 1
ATOM 839 O O . THR A 1 110 ? -35.087 -4.599 68.396 1.00 47.88 110 THR A O 1
ATOM 842 N N . GLN A 1 111 ? -36.739 -6.035 67.990 1.00 47.41 111 GLN A N 1
ATOM 843 C CA . GLN A 1 111 ? -37.627 -5.489 69.009 1.00 47.41 111 GLN A CA 1
ATOM 844 C C . GLN A 1 111 ? -38.233 -6.655 69.789 1.00 47.41 111 GLN A C 1
ATOM 846 O O . GLN A 1 111 ? -39.231 -7.238 69.382 1.00 47.41 111 GLN A O 1
ATOM 851 N N . GLY A 1 112 ? -37.589 -7.019 70.900 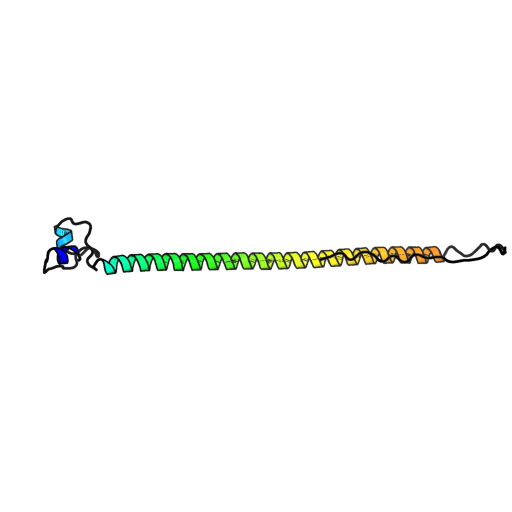1.00 48.94 112 GLY A N 1
ATOM 852 C CA . GLY A 1 112 ? -38.198 -7.903 71.895 1.00 48.94 112 GLY A CA 1
ATOM 853 C C . GLY A 1 112 ? -37.302 -8.995 72.463 1.00 48.94 112 GLY A C 1
ATOM 854 O O . GLY A 1 112 ? -37.588 -10.166 72.264 1.00 48.94 112 GLY A O 1
ATOM 855 N N . SER A 1 113 ? -36.292 -8.621 73.250 1.00 39.97 113 SER A N 1
ATOM 856 C CA . SER A 1 113 ? -35.935 -9.377 74.461 1.00 39.97 113 SER A CA 1
ATOM 857 C C . SER A 1 113 ? -34.944 -8.569 75.298 1.00 39.97 113 SER A C 1
ATOM 859 O O . SER A 1 113 ? -33.736 -8.605 75.076 1.00 39.97 113 SER A O 1
ATOM 861 N N . GLN A 1 114 ? -35.480 -7.809 76.254 1.00 44.69 114 GLN A N 1
ATOM 862 C CA . GLN A 1 114 ? -34.726 -7.332 77.410 1.00 44.69 114 GLN A CA 1
ATOM 863 C C . GLN A 1 114 ? -34.297 -8.538 78.253 1.00 44.69 114 GLN A C 1
ATOM 865 O O . GLN A 1 114 ? -35.145 -9.333 78.648 1.00 44.69 114 GLN A O 1
ATOM 870 N N . PHE A 1 115 ? -33.012 -8.621 78.590 1.00 36.81 115 PHE A N 1
ATOM 871 C CA . PHE A 1 115 ? -32.529 -9.311 79.788 1.00 36.81 115 PHE A CA 1
ATOM 872 C C . PHE A 1 115 ? -31.460 -8.439 80.469 1.00 36.81 115 PHE A C 1
ATOM 874 O O . PHE A 1 115 ? -30.718 -7.746 79.768 1.00 36.81 115 PHE A O 1
ATOM 881 N N . PRO A 1 116 ? -31.398 -8.411 81.814 1.00 45.22 116 PRO A N 1
ATOM 882 C CA . PRO A 1 116 ? -30.539 -7.488 82.543 1.00 45.22 116 PRO A CA 1
ATOM 883 C C . PRO A 1 116 ? -29.118 -8.035 82.771 1.00 45.22 116 PRO A C 1
ATOM 885 O O . PRO A 1 116 ? -28.943 -9.196 83.121 1.00 45.22 116 PRO A O 1
ATOM 888 N N . VAL A 1 117 ? -28.155 -7.122 82.584 1.00 47.03 117 VAL A N 1
ATOM 889 C CA . VAL A 1 117 ? -26.865 -6.873 83.274 1.00 47.03 117 VAL A CA 1
ATOM 890 C C . VAL A 1 117 ? -26.013 -8.062 83.744 1.00 47.03 117 VAL A C 1
ATOM 892 O O . VAL A 1 117 ? -26.451 -8.859 84.564 1.00 47.03 117 VAL A O 1
ATOM 895 N N . SER A 1 118 ? -24.715 -8.039 83.405 1.00 38.72 118 SER A N 1
ATOM 896 C CA . SER A 1 118 ? -23.623 -8.271 84.374 1.00 38.72 118 SER A CA 1
ATOM 897 C C . SER A 1 118 ? -22.305 -7.652 83.887 1.00 38.72 118 SER A C 1
ATOM 899 O O . SER A 1 118 ? -21.854 -7.921 82.777 1.00 38.72 118 SER A O 1
ATOM 901 N N . GLU A 1 119 ? -21.729 -6.800 84.738 1.00 47.34 119 GLU A N 1
ATOM 902 C CA . GLU A 1 119 ? -20.363 -6.265 84.692 1.00 47.34 119 GLU A CA 1
ATOM 903 C C . GLU A 1 119 ? -19.305 -7.376 84.664 1.00 47.34 119 GLU A C 1
ATOM 905 O O . GLU A 1 119 ? -19.434 -8.374 85.372 1.00 47.34 119 GLU A O 1
ATOM 910 N N . GLY A 1 120 ? -18.222 -7.164 83.909 1.00 42.38 120 GLY A N 1
ATOM 911 C CA . GLY A 1 120 ? -17.043 -8.026 83.966 1.00 42.38 120 GLY A CA 1
ATOM 912 C C . GLY A 1 120 ? -16.012 -7.750 82.871 1.00 42.38 120 GLY A C 1
ATOM 913 O O . GLY A 1 120 ? -16.145 -8.238 81.758 1.00 42.38 120 GLY A O 1
ATOM 914 N N . ASP A 1 121 ? -14.967 -7.016 83.255 1.00 38.94 121 ASP A N 1
ATOM 915 C CA . ASP A 1 121 ? -13.584 -7.122 82.767 1.00 38.94 121 ASP A CA 1
ATOM 916 C C . ASP A 1 121 ? -13.109 -6.415 81.471 1.00 38.94 121 ASP A C 1
ATOM 918 O O . ASP A 1 121 ? -13.137 -6.923 80.358 1.00 38.94 121 ASP A O 1
ATOM 922 N N . ARG A 1 122 ? -12.519 -5.230 81.706 1.00 40.72 122 ARG A N 1
ATOM 923 C CA . ARG A 1 122 ? -11.077 -4.918 81.533 1.00 40.72 122 ARG A CA 1
ATOM 924 C C . ARG A 1 122 ? -10.424 -5.114 80.139 1.00 40.72 122 ARG A C 1
ATOM 926 O O . ARG A 1 122 ? -9.980 -6.193 79.772 1.00 40.72 122 ARG A O 1
ATOM 933 N N . PHE A 1 123 ? -10.217 -3.979 79.457 1.00 41.91 123 PHE A N 1
ATOM 934 C CA . PHE A 1 123 ? -9.214 -3.692 78.398 1.00 41.91 123 PHE A CA 1
ATOM 935 C C . PHE A 1 123 ? -7.761 -4.081 78.814 1.00 41.91 123 PHE A C 1
ATOM 937 O O . PHE A 1 123 ? -7.524 -4.129 80.026 1.00 41.91 123 PHE A O 1
ATOM 944 N N . PRO A 1 124 ? -6.753 -4.255 77.905 1.00 54.00 124 PRO A N 1
ATOM 945 C CA . PRO A 1 124 ? -6.493 -3.336 76.783 1.00 54.00 124 PRO A CA 1
ATOM 946 C C . PRO A 1 124 ? -5.908 -3.876 75.450 1.00 54.00 124 PRO A C 1
ATOM 948 O O . PRO A 1 124 ? -5.288 -4.927 75.368 1.00 54.00 124 PRO A O 1
ATOM 951 N N . SER A 1 125 ? -6.098 -3.041 74.420 1.00 51.81 125 SER A N 1
ATOM 952 C CA . SER A 1 125 ? -5.220 -2.691 73.283 1.00 51.81 125 SER A CA 1
ATOM 953 C C . SER A 1 125 ? -3.951 -3.521 73.014 1.00 51.81 125 SER A C 1
ATOM 955 O O . SER A 1 125 ? -3.073 -3.598 73.869 1.00 51.81 125 SER A O 1
ATOM 957 N N . SER A 1 126 ? -3.762 -3.978 71.767 1.00 44.12 126 SER A N 1
ATOM 958 C CA . SER A 1 126 ? -2.462 -3.863 71.075 1.00 44.12 126 SER A CA 1
ATOM 959 C C . SER A 1 126 ? -2.521 -4.180 69.569 1.00 44.12 126 SER A C 1
ATOM 961 O O . SER A 1 126 ? -2.898 -5.271 69.167 1.00 44.12 126 SER A O 1
ATOM 963 N N . PHE A 1 127 ? -2.082 -3.181 68.793 1.00 44.34 127 PHE A N 1
ATOM 964 C CA . PHE A 1 127 ? -1.164 -3.226 67.643 1.00 44.34 127 PHE A CA 1
ATOM 965 C C . PHE A 1 127 ? -1.460 -4.070 66.393 1.00 44.34 127 PHE A C 1
ATOM 967 O O . PHE A 1 127 ? -1.548 -5.291 66.443 1.00 44.34 127 PHE A O 1
ATOM 974 N N . GLY A 1 128 ? -1.356 -3.395 65.238 1.00 43.72 128 GLY A N 1
ATOM 975 C CA . GLY A 1 128 ? -0.825 -4.019 64.026 1.00 43.72 128 GLY A CA 1
ATOM 976 C C . GLY A 1 128 ? -1.196 -3.353 62.702 1.00 43.72 128 GLY A C 1
ATOM 977 O O . GLY A 1 128 ? -1.863 -3.992 61.898 1.00 43.72 128 GLY A O 1
ATOM 978 N N . ASP A 1 129 ? -0.744 -2.118 62.461 1.00 52.72 129 ASP A N 1
ATOM 979 C CA . ASP A 1 129 ? -0.518 -1.613 61.098 1.00 52.72 129 ASP A CA 1
ATOM 980 C C . ASP A 1 129 ? 0.445 -2.548 60.358 1.00 52.72 129 ASP A C 1
ATOM 982 O O . ASP A 1 129 ? 1.517 -2.838 60.893 1.00 52.72 129 ASP A O 1
ATOM 986 N N . VAL A 1 130 ? 0.121 -2.948 59.124 1.00 54.72 130 VAL A N 1
ATOM 987 C CA . VAL A 1 130 ? 1.151 -3.217 58.112 1.00 54.72 130 VAL A CA 1
ATOM 988 C C . VAL A 1 130 ? 0.619 -2.850 56.725 1.00 54.72 130 VAL A C 1
ATOM 990 O O . VAL A 1 130 ? -0.194 -3.561 56.134 1.00 54.72 130 VAL A O 1
ATOM 993 N N . ASP A 1 131 ? 1.127 -1.729 56.222 1.00 51.47 131 ASP A N 1
ATOM 994 C CA . ASP A 1 131 ? 1.233 -1.390 54.809 1.00 51.47 131 ASP A CA 1
ATOM 995 C C . ASP A 1 131 ? 1.791 -2.556 53.985 1.00 51.47 131 ASP A C 1
ATOM 997 O O . ASP A 1 131 ? 2.877 -3.060 54.277 1.00 51.47 131 ASP A O 1
ATOM 1001 N N . ASN A 1 132 ? 1.112 -2.929 52.901 1.00 47.97 132 ASN A N 1
ATOM 1002 C CA . ASN A 1 132 ? 1.780 -3.345 51.668 1.00 47.97 132 ASN A CA 1
ATOM 1003 C C . ASN A 1 132 ? 0.752 -3.600 50.569 1.00 47.97 132 ASN A C 1
ATOM 1005 O O . ASN A 1 132 ? -0.115 -4.452 50.744 1.00 47.97 132 ASN A O 1
ATOM 1009 N N . LEU A 1 133 ? 0.895 -2.925 49.429 1.00 47.94 133 LEU A N 1
ATOM 1010 C CA . LEU A 1 133 ? 1.092 -3.568 48.123 1.00 47.94 133 LEU A CA 1
ATOM 1011 C C . LEU A 1 133 ? 1.080 -2.489 47.033 1.00 47.94 133 LEU A C 1
ATOM 1013 O O . LEU A 1 133 ? 0.072 -2.230 46.378 1.00 47.94 133 LEU A O 1
ATOM 1017 N N . ASP A 1 134 ? 2.257 -1.893 46.850 1.00 55.56 134 ASP A N 1
ATOM 1018 C CA . ASP A 1 134 ? 2.694 -1.295 45.592 1.00 55.56 134 ASP A CA 1
ATOM 1019 C C . ASP A 1 134 ? 2.720 -2.393 44.517 1.00 55.56 134 ASP A C 1
ATOM 1021 O O . ASP A 1 134 ? 3.564 -3.289 44.555 1.00 55.56 134 ASP A O 1
ATOM 1025 N N . TRP A 1 135 ? 1.808 -2.328 43.550 1.00 59.91 135 TRP A N 1
ATOM 1026 C CA . TRP A 1 135 ? 1.963 -3.003 42.263 1.00 59.91 135 TRP A CA 1
ATOM 1027 C C . TRP A 1 135 ? 1.447 -2.080 41.167 1.00 59.91 135 TRP A C 1
ATOM 1029 O O . TRP A 1 135 ? 0.240 -1.907 41.015 1.00 59.91 135 TRP A O 1
ATOM 1039 N N . LEU A 1 136 ? 2.375 -1.497 40.405 1.00 51.38 136 LEU A N 1
ATOM 1040 C CA . LEU A 1 136 ? 2.532 -1.715 38.958 1.00 51.38 136 LEU A CA 1
ATOM 1041 C C . LEU A 1 136 ? 3.514 -0.669 38.397 1.00 51.38 136 LEU A C 1
ATOM 1043 O O . LEU A 1 136 ? 3.160 0.485 38.160 1.00 51.38 136 LEU A O 1
ATOM 1047 N N . SER A 1 137 ? 4.758 -1.111 38.192 1.00 52.66 137 SER A N 1
ATOM 1048 C CA . SER A 1 137 ? 5.651 -0.641 37.123 1.00 52.66 137 SER A CA 1
ATOM 1049 C C . SER A 1 137 ? 5.707 -1.717 36.049 1.00 52.66 137 SER A C 1
ATOM 1051 O O . SER A 1 137 ? 5.673 -2.908 36.440 1.00 52.66 137 SER A O 1
#

Secondary structure (DSSP, 8-state):
-HHHHHTT-S--PBPSSTT-BHHHHTTT-S---TT-HHHHHHHHHHHHHHHHHHHHHHHHHHHHHHHHHHHHHHHHHHHHHHHHHHHHHHHHHHHHHHHHHHHHHHTTS--S-------------------------